Protein AF-A0A3C0VMA4-F1 (afdb_monomer)

Solvent-accessible surface area (backbone atoms only — not comparable to full-atom values): 4389 Å² total; per-residue (Å²): 133,94,82,74,93,74,64,93,67,80,61,53,92,65,46,52,61,56,50,53,51,49,41,61,75,69,42,47,68,62,52,53,55,61,72,49,64,90,56,85,87,83,84,83,84,80,78,86,74,79,95,69,84,80,90,50,71,69,67,77,70,104

Structure (mmCIF, N/CA/C/O backbone):
data_AF-A0A3C0VMA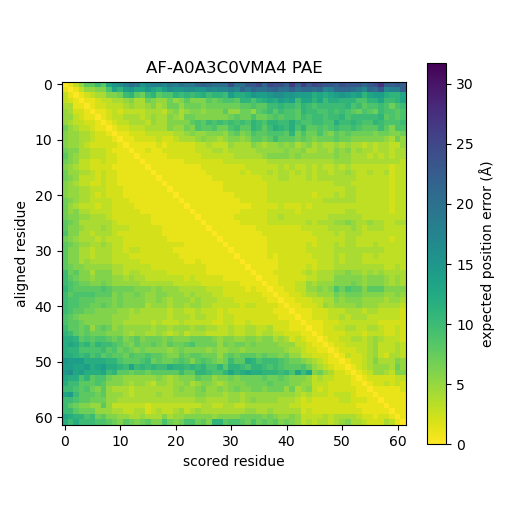4-F1
#
_entry.id   AF-A0A3C0VMA4-F1
#
loop_
_atom_site.group_PDB
_atom_site.id
_atom_site.type_symbol
_atom_site.label_atom_id
_atom_site.label_alt_id
_atom_site.label_comp_id
_atom_site.label_asym_id
_atom_site.label_entity_id
_atom_site.label_seq_id
_atom_site.pdbx_PDB_ins_code
_atom_site.Cartn_x
_atom_site.Cartn_y
_atom_site.Cartn_z
_atom_site.occupancy
_atom_site.B_iso_or_equiv
_atom_site.auth_seq_id
_atom_site.auth_comp_id
_atom_site.auth_asym_id
_atom_site.auth_atom_id
_atom_site.pdbx_PDB_model_num
ATOM 1 N N . LEU A 1 1 ? 30.858 -0.365 19.036 1.00 66.56 1 LEU A N 1
ATOM 2 C CA . LEU A 1 1 ? 30.168 0.130 17.818 1.00 66.56 1 LEU A CA 1
ATOM 3 C C . LEU A 1 1 ? 28.795 -0.530 17.743 1.00 66.56 1 LEU A C 1
ATOM 5 O O . LEU A 1 1 ? 28.705 -1.671 18.189 1.00 66.56 1 LEU A O 1
ATOM 9 N N . PRO A 1 2 ? 27.745 0.152 17.252 1.00 82.62 2 PRO A N 1
ATOM 10 C CA . PRO A 1 2 ? 26.420 -0.451 17.116 1.00 82.62 2 PRO A CA 1
ATOM 11 C C . PRO A 1 2 ? 26.445 -1.575 16.070 1.00 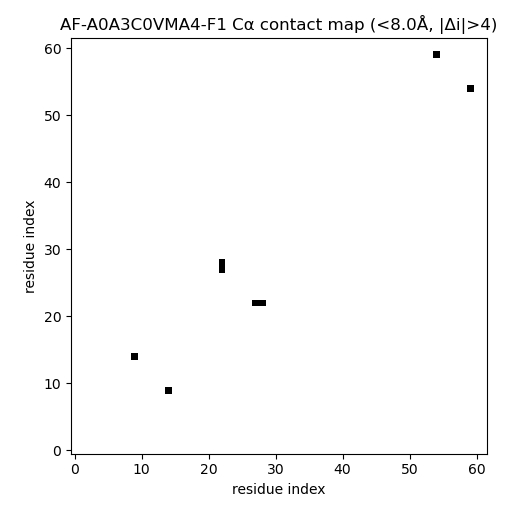82.62 2 PRO A C 1
ATOM 13 O O . PRO A 1 2 ? 27.044 -1.416 15.008 1.00 82.62 2 PRO A O 1
ATOM 16 N N . GLN A 1 3 ? 25.812 -2.706 16.384 1.00 85.00 3 GLN A N 1
ATOM 17 C CA . GLN A 1 3 ? 25.640 -3.846 15.480 1.00 85.00 3 GLN A CA 1
ATOM 18 C C . GLN A 1 3 ? 24.155 -4.009 15.159 1.00 85.00 3 GLN A C 1
ATOM 20 O O . GLN A 1 3 ? 23.312 -3.946 16.054 1.00 85.00 3 GLN A O 1
ATOM 25 N N . THR A 1 4 ? 23.837 -4.177 13.879 1.00 92.25 4 THR A N 1
ATOM 26 C CA . THR A 1 4 ? 22.474 -4.402 13.399 1.00 92.25 4 THR A CA 1
ATOM 27 C C . THR A 1 4 ? 22.506 -5.247 12.134 1.00 92.25 4 THR A C 1
ATOM 29 O O . THR A 1 4 ? 23.383 -5.068 11.290 1.00 92.25 4 THR A O 1
ATOM 32 N N . ASP A 1 5 ? 21.514 -6.120 11.987 1.00 90.12 5 ASP A N 1
ATOM 33 C CA . ASP A 1 5 ? 21.273 -6.871 10.751 1.00 90.12 5 ASP A CA 1
ATOM 34 C C . ASP A 1 5 ? 20.570 -6.014 9.684 1.00 90.12 5 ASP A C 1
ATOM 36 O O . ASP A 1 5 ? 20.293 -6.474 8.573 1.00 90.12 5 ASP A O 1
ATOM 40 N N . PHE A 1 6 ? 20.249 -4.755 10.008 1.00 89.62 6 PHE A N 1
ATOM 41 C CA . PHE A 1 6 ? 19.644 -3.827 9.068 1.00 89.62 6 PHE A CA 1
ATOM 42 C C . PHE A 1 6 ? 20.661 -3.419 7.989 1.00 89.62 6 PHE A C 1
ATOM 44 O O . PHE A 1 6 ? 21.670 -2.777 8.298 1.00 89.62 6 PHE A O 1
ATOM 51 N N . PRO A 1 7 ? 20.421 -3.749 6.706 1.00 87.44 7 PRO A N 1
ATOM 52 C CA . PRO A 1 7 ? 21.366 -3.414 5.655 1.00 87.44 7 PRO A CA 1
ATOM 53 C C . PRO A 1 7 ? 21.339 -1.915 5.358 1.00 87.44 7 PRO A C 1
ATOM 55 O O . PRO A 1 7 ? 20.277 -1.300 5.294 1.00 87.44 7 PRO A O 1
ATOM 58 N N . MET A 1 8 ? 22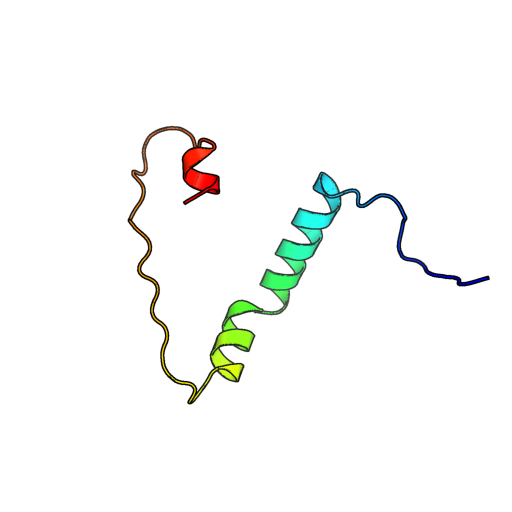.508 -1.339 5.066 1.00 86.94 8 MET A N 1
ATOM 59 C CA . MET A 1 8 ? 22.604 0.073 4.669 1.00 86.94 8 MET A CA 1
ATOM 60 C C . MET A 1 8 ? 21.913 0.379 3.329 1.00 86.94 8 MET A C 1
ATOM 62 O O . MET A 1 8 ? 21.472 1.502 3.110 1.00 86.94 8 MET A O 1
ATOM 66 N N . LYS A 1 9 ? 21.808 -0.602 2.420 1.00 90.19 9 LYS A N 1
ATOM 67 C CA . LYS A 1 9 ? 21.049 -0.472 1.166 1.00 90.19 9 LYS A CA 1
ATOM 68 C C . LYS A 1 9 ? 19.669 -1.099 1.324 1.00 90.19 9 LYS A C 1
ATOM 70 O O . LYS A 1 9 ? 19.556 -2.241 1.760 1.00 90.19 9 LYS A O 1
ATOM 75 N N . ALA A 1 10 ? 18.636 -0.380 0.889 1.00 88.94 10 ALA A N 1
ATOM 76 C CA . ALA A 1 10 ? 17.257 -0.810 1.080 1.00 88.94 10 ALA A CA 1
ATOM 77 C C . ALA A 1 10 ? 16.861 -2.022 0.216 1.00 88.94 10 ALA A C 1
ATOM 79 O O . ALA A 1 10 ? 16.160 -2.897 0.708 1.00 88.94 10 ALA A O 1
ATOM 80 N N . GLY A 1 11 ? 17.307 -2.107 -1.045 1.00 93.69 11 GLY A N 1
ATOM 81 C CA . GLY A 1 11 ? 16.944 -3.227 -1.931 1.00 93.69 11 GLY A CA 1
ATOM 82 C C . GLY A 1 11 ? 15.439 -3.313 -2.226 1.00 93.69 11 GLY A C 1
ATOM 83 O O . GLY A 1 11 ? 14.889 -4.412 -2.308 1.00 93.69 11 GLY A O 1
ATOM 84 N N . LEU A 1 12 ? 14.781 -2.153 -2.352 1.00 94.75 12 LEU A N 1
ATOM 85 C CA . LEU A 1 12 ? 13.321 -2.011 -2.400 1.00 94.75 12 LEU A CA 1
ATOM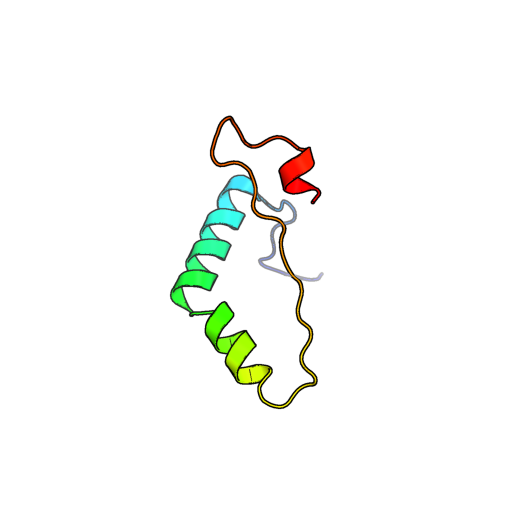 86 C C . LEU A 1 12 ? 12.621 -2.870 -3.465 1.00 94.75 12 LEU A C 1
ATOM 88 O O . LEU A 1 12 ? 11.692 -3.573 -3.077 1.00 94.75 12 LEU A O 1
ATOM 92 N N . PRO A 1 13 ? 13.101 -2.970 -4.726 1.00 96.25 13 PRO A N 1
ATOM 93 C CA . PRO A 1 13 ? 12.411 -3.771 -5.744 1.00 96.25 13 PRO A CA 1
ATOM 94 C C . PRO A 1 13 ? 12.214 -5.248 -5.370 1.00 96.25 13 PRO A C 1
ATOM 96 O O . PRO A 1 13 ? 11.297 -5.891 -5.867 1.00 96.25 13 PRO A O 1
ATOM 99 N N . LYS A 1 14 ? 13.068 -5.795 -4.489 1.00 94.31 14 LYS A N 1
ATOM 100 C CA . LYS A 1 14 ? 12.920 -7.154 -3.950 1.00 94.31 14 LYS A CA 1
ATOM 101 C C . LYS A 1 14 ? 12.128 -7.176 -2.640 1.00 94.31 14 LYS A C 1
ATOM 103 O O . LYS A 1 14 ? 11.296 -8.054 -2.443 1.00 94.31 14 LYS A O 1
ATOM 108 N N . ARG A 1 15 ? 12.399 -6.229 -1.737 1.00 95.19 15 ARG A N 1
ATOM 109 C CA . ARG A 1 15 ? 11.802 -6.212 -0.394 1.00 95.19 15 ARG A CA 1
ATOM 110 C C . ARG A 1 15 ? 10.330 -5.818 -0.379 1.00 95.19 15 ARG A C 1
ATOM 112 O O . ARG A 1 15 ? 9.579 -6.360 0.423 1.00 95.19 15 ARG A O 1
ATOM 119 N N . GLU A 1 16 ? 9.915 -4.881 -1.224 1.00 97.50 16 GLU A N 1
ATOM 120 C CA . GLU A 1 16 ? 8.533 -4.388 -1.243 1.00 97.50 16 GLU A CA 1
ATOM 121 C C . GLU A 1 16 ? 7.524 -5.511 -1.546 1.00 97.50 16 GLU A C 1
ATOM 123 O O . GLU A 1 16 ? 6.584 -5.666 -0.763 1.00 97.50 16 GLU A O 1
ATOM 128 N N . PRO A 1 17 ? 7.737 -6.385 -2.555 1.00 98.12 17 PRO A N 1
ATOM 129 C CA . PRO A 1 17 ? 6.888 -7.562 -2.752 1.00 98.12 17 PRO A CA 1
ATOM 130 C C . PRO A 1 17 ? 6.801 -8.498 -1.534 1.00 98.12 17 PRO A C 1
ATOM 132 O O . PRO A 1 17 ? 5.716 -8.981 -1.208 1.00 98.12 17 PRO A O 1
ATOM 135 N N . GLU A 1 18 ? 7.913 -8.742 -0.830 1.00 97.88 18 GLU A N 1
ATOM 136 C CA . GLU A 1 18 ? 7.943 -9.594 0.374 1.00 97.88 18 GLU A CA 1
ATOM 137 C C . GLU A 1 18 ? 7.117 -8.978 1.519 1.00 97.88 18 GLU A C 1
ATOM 139 O O . GLU A 1 18 ? 6.384 -9.679 2.226 1.00 97.88 18 GLU A O 1
ATOM 144 N N . ILE A 1 19 ? 7.186 -7.652 1.674 1.00 97.69 19 ILE A N 1
ATOM 1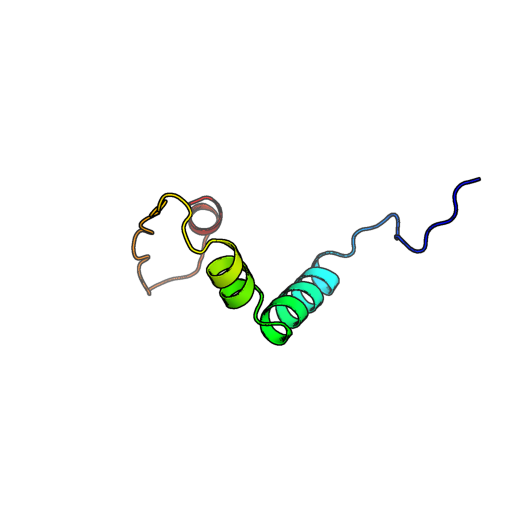45 C CA . ILE A 1 19 ? 6.401 -6.898 2.659 1.00 97.69 19 ILE A CA 1
ATOM 146 C C . ILE A 1 19 ? 4.905 -6.981 2.336 1.00 97.69 19 ILE A C 1
ATOM 148 O O . ILE A 1 19 ? 4.113 -7.306 3.226 1.00 97.69 19 ILE A O 1
ATOM 152 N N . LEU A 1 20 ? 4.521 -6.747 1.075 1.00 98.19 20 LEU A N 1
ATOM 153 C CA . LEU A 1 20 ? 3.126 -6.836 0.627 1.00 98.19 20 LEU A CA 1
ATOM 154 C C . LEU A 1 20 ? 2.553 -8.243 0.853 1.00 98.19 20 LEU A C 1
ATOM 156 O O . LEU A 1 20 ? 1.456 -8.387 1.399 1.00 98.19 20 LEU A O 1
ATOM 160 N N . ALA A 1 21 ? 3.320 -9.287 0.521 1.00 98.31 21 ALA A N 1
ATOM 161 C CA . ALA A 1 21 ? 2.929 -10.674 0.767 1.00 98.31 21 ALA A CA 1
ATOM 162 C C . ALA A 1 21 ? 2.736 -10.958 2.264 1.00 98.31 21 ALA A C 1
ATOM 164 O O . ALA A 1 21 ? 1.777 -11.624 2.664 1.00 98.31 21 ALA A O 1
ATOM 165 N N . ASN A 1 22 ? 3.615 -10.422 3.115 1.00 98.44 22 ASN A N 1
ATOM 166 C CA . ASN A 1 22 ? 3.470 -10.549 4.557 1.00 98.44 22 ASN A CA 1
ATOM 167 C C . ASN A 1 22 ? 2.204 -9.846 5.071 1.00 98.44 22 ASN A C 1
ATOM 169 O O . ASN A 1 22 ? 1.482 -10.438 5.872 1.00 98.44 22 ASN A O 1
ATOM 173 N N . TRP A 1 23 ? 1.905 -8.629 4.608 1.00 98.56 23 TRP A N 1
ATOM 174 C CA . TRP A 1 23 ? 0.690 -7.899 4.995 1.00 98.56 23 TRP A CA 1
ATOM 175 C C . TRP A 1 23 ? -0.588 -8.643 4.615 1.00 98.56 23 TRP A C 1
ATOM 177 O O . TRP A 1 23 ? -1.492 -8.751 5.449 1.00 98.56 23 TRP A O 1
ATOM 187 N N . ALA A 1 24 ? -0.632 -9.208 3.407 1.00 98.19 24 ALA A N 1
ATOM 188 C CA . ALA A 1 24 ? -1.741 -10.043 2.958 1.00 98.19 24 ALA A CA 1
ATOM 189 C C . ALA A 1 24 ? -1.885 -11.296 3.837 1.00 98.19 24 ALA A C 1
ATOM 191 O O . ALA A 1 24 ? -2.962 -11.570 4.363 1.00 98.19 24 ALA A O 1
ATOM 192 N N . ARG A 1 25 ? -0.780 -12.011 4.087 1.00 98.44 25 ARG A N 1
ATOM 193 C CA . ARG A 1 25 ? -0.761 -13.224 4.922 1.00 98.44 25 ARG A CA 1
ATOM 194 C C . ARG A 1 25 ? -1.277 -12.979 6.340 1.00 98.44 25 ARG A C 1
ATOM 196 O O . ARG A 1 25 ? -1.919 -13.852 6.916 1.00 98.44 25 ARG A O 1
ATOM 203 N N . ILE A 1 26 ? -0.964 -11.827 6.931 1.00 98.38 26 ILE A N 1
ATOM 204 C CA . ILE A 1 26 ? -1.382 -11.519 8.303 1.00 98.38 26 ILE A CA 1
ATOM 205 C C . ILE A 1 26 ? -2.763 -10.859 8.391 1.00 98.38 26 ILE A C 1
ATOM 207 O O . ILE A 1 26 ? -3.180 -10.593 9.521 1.00 98.38 26 ILE A O 1
ATOM 211 N N . GLY A 1 27 ? -3.427 -10.563 7.266 1.00 98.31 27 GLY A N 1
ATOM 212 C CA . GLY A 1 27 ? -4.690 -9.816 7.236 1.00 98.31 27 GLY A CA 1
ATOM 213 C C . GLY A 1 27 ? -4.550 -8.431 7.869 1.00 98.31 27 GLY A C 1
ATOM 214 O O . GLY A 1 27 ? -5.255 -8.095 8.825 1.00 98.31 27 GLY A O 1
ATOM 215 N N . LEU A 1 28 ? -3.534 -7.665 7.445 1.00 98.50 28 LEU A N 1
ATOM 216 C CA . LEU A 1 28 ? -3.195 -6.396 8.096 1.00 98.50 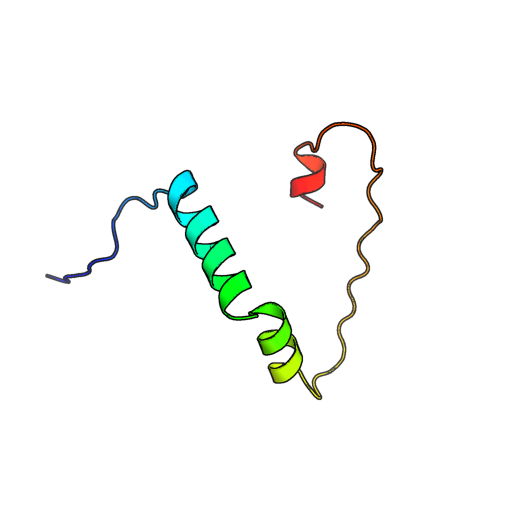28 LEU A CA 1
ATOM 217 C C . LEU A 1 28 ? -4.373 -5.413 8.070 1.00 98.50 28 LEU A C 1
ATOM 219 O O . LEU A 1 28 ? -4.648 -4.767 9.081 1.00 98.50 28 LEU A O 1
ATOM 223 N N . TYR A 1 29 ? -5.079 -5.318 6.944 1.00 97.75 29 TYR A N 1
ATOM 224 C CA . TYR A 1 29 ? -6.199 -4.395 6.792 1.00 97.75 29 TYR A CA 1
ATOM 225 C C . TYR A 1 29 ? -7.311 -4.692 7.805 1.00 97.75 29 TYR A C 1
ATOM 227 O O . TYR A 1 29 ? -7.741 -3.806 8.544 1.00 97.75 29 TYR A O 1
ATOM 235 N N . GLU A 1 30 ? -7.711 -5.953 7.926 1.00 98.12 30 GLU A N 1
ATOM 236 C CA . GLU A 1 30 ? -8.748 -6.420 8.845 1.00 98.12 30 GLU A CA 1
ATOM 237 C C . GLU A 1 30 ? -8.364 -6.135 10.300 1.00 98.12 30 GLU A C 1
ATOM 239 O O . GLU A 1 30 ? -9.189 -5.658 11.086 1.00 98.12 30 GLU A O 1
ATOM 244 N N . LYS A 1 31 ? -7.092 -6.352 10.653 1.00 98.31 31 LYS A N 1
ATOM 245 C CA . LYS A 1 31 ? -6.561 -6.034 11.985 1.00 98.31 31 LYS A CA 1
ATOM 246 C C . LYS A 1 31 ? -6.628 -4.540 12.286 1.00 98.31 31 LYS A C 1
ATOM 248 O O . LYS A 1 31 ? -7.071 -4.166 13.372 1.00 98.31 31 LYS A O 1
ATOM 253 N N . LEU A 1 32 ? -6.247 -3.690 11.331 1.00 97.50 32 LEU A N 1
ATOM 254 C CA . LEU A 1 32 ? -6.344 -2.235 11.477 1.00 97.50 32 LEU A CA 1
ATOM 255 C C . LEU A 1 32 ? -7.805 -1.791 11.649 1.00 97.50 32 LEU A C 1
ATOM 257 O O . LEU A 1 32 ? -8.101 -0.967 12.519 1.00 97.50 32 LEU A O 1
ATOM 261 N N . ARG A 1 33 ? -8.740 -2.379 10.889 1.00 96.56 33 ARG A N 1
ATOM 262 C CA . ARG A 1 33 ? -10.183 -2.117 11.035 1.00 96.56 33 ARG A CA 1
ATOM 263 C C . ARG A 1 33 ? -10.711 -2.536 12.407 1.00 96.56 33 ARG A C 1
ATOM 265 O O . ARG A 1 33 ? -11.477 -1.783 13.006 1.00 96.56 33 ARG A O 1
ATOM 272 N N . ALA A 1 34 ? -10.291 -3.693 12.918 1.00 97.69 34 ALA A N 1
ATOM 273 C CA . ALA A 1 34 ? -10.675 -4.169 14.245 1.00 97.69 34 ALA A CA 1
ATOM 274 C C . ALA A 1 34 ? -10.126 -3.264 15.361 1.00 97.69 34 ALA A C 1
ATOM 276 O O . ALA A 1 34 ? -10.869 -2.891 16.269 1.00 97.69 34 ALA A O 1
ATOM 277 N N . GLN A 1 35 ? -8.858 -2.849 15.266 1.00 97.69 35 GLN A N 1
ATOM 278 C CA . GLN A 1 35 ? -8.227 -1.939 16.229 1.00 97.69 35 GLN A CA 1
ATOM 279 C C . GLN A 1 35 ? -8.865 -0.539 16.224 1.00 97.69 35 GLN A C 1
ATOM 281 O O . GLN A 1 35 ? -8.909 0.133 17.254 1.00 97.69 35 GLN A O 1
ATOM 286 N N . GLY A 1 36 ? -9.365 -0.089 15.072 1.00 96.88 36 GLY A N 1
ATOM 287 C CA . GLY A 1 36 ? -10.058 1.191 14.922 1.00 96.88 36 GLY A CA 1
ATOM 288 C C . GLY A 1 36 ? -11.505 1.208 15.425 1.00 96.88 36 GLY A C 1
ATOM 289 O O . GLY A 1 36 ? -12.157 2.249 15.330 1.00 96.88 36 GLY A O 1
ATOM 290 N N . LYS A 1 37 ? -12.040 0.090 15.936 1.00 96.88 37 LYS A N 1
ATOM 291 C CA . LYS A 1 37 ? -13.438 0.002 16.378 1.00 96.88 37 LYS A CA 1
ATOM 292 C C . LYS A 1 37 ? -13.738 1.043 17.465 1.00 96.88 37 LYS A C 1
ATOM 294 O 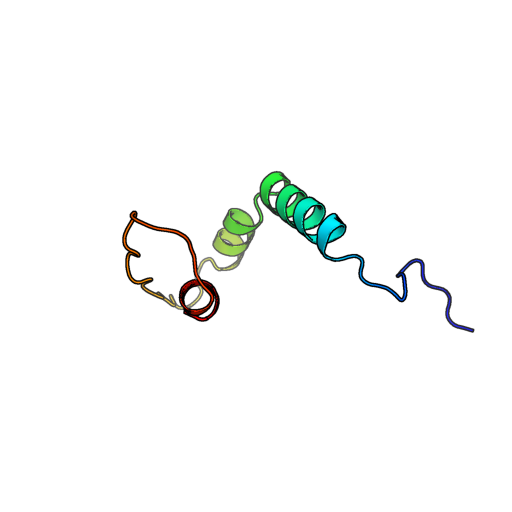O . LYS A 1 37 ? -13.058 1.105 18.481 1.00 96.88 37 LYS A O 1
ATOM 299 N N . GLY A 1 38 ? -14.784 1.840 17.245 1.00 96.81 38 GLY A N 1
ATOM 300 C CA . GLY A 1 38 ? -15.243 2.873 18.181 1.00 96.81 38 GLY A CA 1
ATOM 301 C C . GLY A 1 38 ? -14.556 4.235 18.041 1.00 96.81 38 GLY A C 1
ATOM 302 O O . GLY A 1 38 ? -14.980 5.175 18.704 1.00 96.81 38 GLY A O 1
ATOM 303 N N . ARG A 1 39 ? -13.544 4.375 17.173 1.00 97.06 39 ARG A N 1
ATOM 304 C CA . ARG A 1 39 ? -12.995 5.693 16.817 1.00 97.06 39 ARG A CA 1
ATOM 305 C C .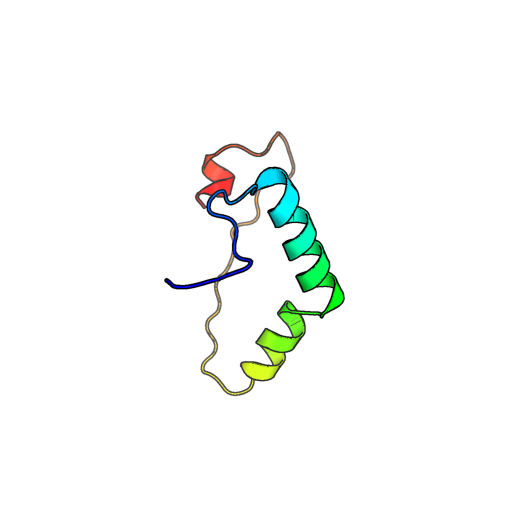 ARG A 1 39 ? -13.996 6.480 15.977 1.00 97.06 39 ARG A C 1
ATOM 307 O O . ARG A 1 39 ? -14.848 5.895 15.302 1.00 97.06 39 ARG A O 1
ATOM 314 N N . GLU A 1 40 ? -13.851 7.800 15.988 1.00 97.12 40 GLU A N 1
ATOM 315 C CA . GLU A 1 40 ? -14.566 8.662 15.053 1.00 97.12 40 GLU A CA 1
ATOM 316 C C . GLU A 1 40 ? -14.295 8.206 13.613 1.00 97.12 40 GLU A C 1
ATOM 318 O O . GLU A 1 40 ? -13.163 7.877 13.240 1.00 97.12 40 GLU A O 1
ATOM 323 N N . LYS A 1 41 ? -15.362 8.102 12.815 1.00 95.19 41 LYS A N 1
ATOM 324 C CA . LYS A 1 41 ? -15.257 7.606 11.445 1.00 95.19 41 LYS A CA 1
ATOM 325 C C . LYS A 1 41 ? -14.646 8.688 10.566 1.00 95.19 41 LYS A C 1
ATOM 327 O O . LYS A 1 41 ? -15.255 9.727 10.354 1.00 95.19 41 LYS A O 1
ATOM 332 N N . PHE A 1 42 ? -13.506 8.373 9.971 1.00 96.19 42 PHE A N 1
ATOM 333 C CA . PHE A 1 42 ? -12.970 9.101 8.832 1.00 96.19 42 PHE A CA 1
ATOM 334 C C . PHE A 1 42 ? -13.275 8.320 7.549 1.00 96.19 42 PHE A C 1
ATOM 336 O O . PHE A 1 42 ? -12.986 7.121 7.471 1.00 96.19 42 PHE A O 1
ATOM 343 N N . VAL A 1 43 ? -13.892 8.979 6.566 1.00 95.56 43 VAL A N 1
ATOM 344 C CA . VAL A 1 43 ? -14.268 8.382 5.277 1.00 95.56 43 VAL A CA 1
ATOM 345 C C . VAL A 1 43 ? -13.586 9.170 4.165 1.00 95.56 43 VAL A C 1
ATOM 347 O O . VAL A 1 43 ? -13.879 10.344 3.972 1.00 95.56 43 VAL A O 1
ATOM 350 N N . LEU A 1 44 ? -12.681 8.506 3.446 1.00 95.44 44 LEU A N 1
ATOM 351 C CA . LEU A 1 44 ? -12.039 9.022 2.241 1.00 95.44 44 LEU A CA 1
ATOM 352 C C . LEU A 1 44 ? -12.665 8.314 1.037 1.00 95.44 44 LEU A C 1
ATOM 354 O O . LEU A 1 44 ? -12.563 7.093 0.923 1.00 95.44 44 LEU A O 1
ATOM 358 N N . HIS A 1 45 ? -13.354 9.070 0.185 1.00 96.06 45 HIS A N 1
ATOM 359 C CA . HIS A 1 45 ? -13.918 8.558 -1.059 1.00 96.06 45 HIS A CA 1
ATOM 360 C C . HIS A 1 45 ? -12.878 8.673 -2.166 1.00 96.06 45 HIS A C 1
ATOM 362 O O . HIS A 1 45 ? -12.485 9.782 -2.515 1.00 96.06 45 HIS A O 1
ATOM 368 N N . ASP A 1 46 ? -12.452 7.531 -2.695 1.00 94.00 46 ASP A N 1
ATOM 369 C CA . ASP A 1 46 ? -11.568 7.479 -3.852 1.00 94.00 46 ASP A CA 1
ATOM 370 C C . ASP A 1 46 ? -12.370 7.661 -5.150 1.00 94.00 46 ASP A C 1
ATOM 372 O O . ASP A 1 46 ? -13.488 7.143 -5.282 1.00 94.00 46 ASP A O 1
ATOM 376 N N . GLY A 1 47 ? -11.824 8.431 -6.088 1.00 92.75 47 GLY A N 1
ATOM 377 C CA . GLY A 1 47 ? -12.455 8.663 -7.383 1.00 92.75 47 GLY A CA 1
ATOM 378 C C . GLY A 1 47 ? -12.274 7.431 -8.269 1.00 92.75 47 GLY A C 1
ATOM 379 O O . GLY A 1 47 ? -11.145 6.977 -8.418 1.00 92.75 47 GLY A O 1
ATOM 380 N N . PRO A 1 48 ? -13.332 6.868 -8.884 1.00 91.69 48 PRO A N 1
ATOM 381 C CA . PRO A 1 48 ? -13.165 5.682 -9.715 1.00 91.69 48 PRO A CA 1
ATOM 382 C C . PRO A 1 48 ? -12.267 6.015 -10.919 1.00 91.69 48 PRO A C 1
ATOM 384 O O . PRO A 1 48 ? -12.646 6.874 -11.724 1.00 91.69 48 PRO A O 1
ATOM 387 N N . PRO A 1 49 ? -11.101 5.360 -11.077 1.00 90.94 49 PRO A N 1
ATOM 388 C CA . PRO A 1 49 ? -10.285 5.553 -12.263 1.00 90.94 49 PRO A CA 1
ATOM 389 C C . PRO A 1 49 ? -10.984 4.921 -13.467 1.00 90.94 49 PRO A C 1
ATOM 391 O O . PRO A 1 49 ? -11.781 3.985 -13.339 1.00 90.94 49 PRO A O 1
ATOM 394 N N . TYR A 1 50 ? -10.661 5.402 -14.664 1.00 91.25 50 TYR A N 1
ATOM 395 C CA . TYR A 1 50 ? -11.077 4.697 -15.867 1.00 91.25 50 TYR A CA 1
ATOM 396 C C . TYR A 1 50 ? -10.301 3.381 -15.999 1.00 91.25 50 TYR A C 1
ATOM 398 O O . TYR A 1 50 ? -9.100 3.324 -15.759 1.00 91.25 50 TYR A O 1
ATOM 406 N N . ALA A 1 51 ? -10.989 2.314 -16.409 1.00 90.75 51 ALA A N 1
ATOM 407 C CA . ALA A 1 51 ? -10.400 0.982 -16.565 1.00 90.75 51 ALA A CA 1
ATOM 408 C C . ALA A 1 51 ? -9.709 0.770 -17.930 1.00 90.75 51 ALA A C 1
ATOM 410 O O . ALA A 1 51 ? -9.491 -0.370 -18.340 1.00 90.75 51 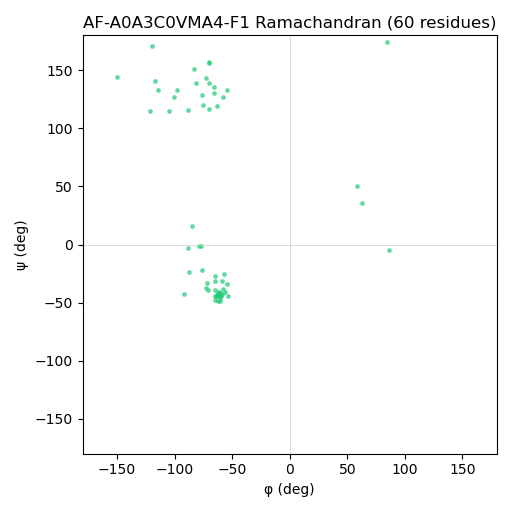ALA A O 1
ATOM 411 N N . ASN A 1 52 ? -9.422 1.844 -18.670 1.00 91.88 52 ASN A N 1
ATOM 412 C CA . ASN A 1 52 ? -8.768 1.807 -19.974 1.00 91.88 52 ASN A CA 1
ATOM 413 C C . ASN A 1 52 ? -7.407 2.524 -19.939 1.00 91.88 52 ASN A C 1
ATOM 415 O O . ASN A 1 52 ? -7.268 3.593 -19.357 1.00 91.88 52 ASN A O 1
ATOM 419 N N . GLY A 1 53 ? -6.421 1.949 -20.633 1.00 90.06 53 GLY A N 1
ATOM 420 C CA . GLY A 1 53 ? -5.062 2.490 -20.708 1.00 90.06 53 GLY A CA 1
ATOM 421 C C . GLY A 1 53 ? -4.163 2.083 -19.539 1.00 90.06 53 GLY A C 1
ATOM 422 O O . GLY A 1 53 ? -4.591 1.417 -18.598 1.00 90.06 53 GLY A O 1
ATOM 423 N N . ASP A 1 54 ? -2.890 2.465 -19.641 1.00 95.69 54 ASP A N 1
ATOM 424 C CA . ASP A 1 54 ? -1.882 2.173 -18.626 1.00 95.69 54 ASP A CA 1
ATOM 425 C C . ASP A 1 54 ? -1.916 3.186 -17.478 1.00 95.69 54 ASP A C 1
ATOM 427 O O . ASP A 1 54 ? -2.203 4.376 -17.647 1.00 95.69 54 ASP A O 1
ATOM 431 N N . VAL A 1 55 ? -1.522 2.712 -16.299 1.00 93.25 55 VAL A N 1
ATOM 432 C CA . VAL A 1 55 ? -1.275 3.562 -15.136 1.00 93.25 55 VAL A CA 1
ATOM 433 C C . VAL A 1 55 ? -0.068 4.462 -15.418 1.00 93.25 55 VAL A C 1
ATOM 435 O O . VAL A 1 55 ? 1.003 4.012 -15.814 1.00 93.25 55 VAL A O 1
ATOM 438 N N . HIS A 1 56 ? -0.234 5.754 -15.163 1.00 94.56 56 HIS A N 1
ATOM 439 C CA . HIS A 1 56 ? 0.806 6.780 -15.290 1.00 94.56 56 HIS A CA 1
ATOM 440 C C . HIS A 1 56 ? 1.076 7.480 -13.954 1.00 94.56 56 HIS A C 1
ATOM 442 O O . HIS A 1 56 ? 0.294 7.352 -13.018 1.00 94.56 56 HIS A O 1
ATOM 448 N N . ILE A 1 57 ? 2.120 8.311 -13.873 1.00 94.56 57 ILE A N 1
ATOM 449 C CA . ILE A 1 57 ? 2.555 8.948 -12.613 1.00 94.56 57 ILE A CA 1
ATOM 450 C C . ILE A 1 57 ? 1.450 9.736 -11.887 1.00 94.56 57 ILE A C 1
ATOM 452 O O . ILE A 1 57 ? 1.389 9.712 -10.665 1.00 94.56 57 ILE A O 1
ATOM 456 N N . GLY A 1 58 ? 0.524 10.364 -12.623 1.00 93.00 58 GLY A N 1
ATOM 457 C CA . GLY A 1 58 ? -0.655 11.016 -12.035 1.00 93.00 58 GLY A CA 1
ATOM 458 C C . GLY A 1 58 ? -1.566 10.086 -11.220 1.00 93.00 58 GLY A C 1
ATOM 459 O O . GLY A 1 58 ? -2.122 10.528 -10.228 1.00 93.00 58 GLY A O 1
ATOM 460 N N . HIS A 1 59 ? -1.663 8.801 -11.574 1.00 92.94 59 HIS A N 1
ATOM 461 C CA . HIS A 1 59 ? -2.397 7.810 -10.783 1.00 92.94 59 HIS A CA 1
ATOM 462 C C . HIS A 1 59 ? -1.667 7.467 -9.480 1.00 92.94 59 HIS A C 1
ATOM 464 O O . HIS A 1 59 ? -2.305 7.197 -8.476 1.00 92.94 59 HIS A O 1
ATOM 470 N N . ALA A 1 60 ? -0.329 7.476 -9.489 1.00 92.06 60 ALA A N 1
ATOM 471 C CA . ALA A 1 60 ? 0.469 7.218 -8.292 1.00 92.06 60 ALA A CA 1
ATOM 472 C C . ALA A 1 60 ? 0.507 8.417 -7.326 1.00 92.06 60 ALA A C 1
ATOM 474 O O . ALA A 1 60 ? 0.822 8.242 -6.154 1.00 92.06 60 ALA A O 1
ATOM 475 N N . LEU A 1 61 ? 0.242 9.628 -7.830 1.00 93.50 61 LEU A N 1
ATOM 476 C CA . LEU A 1 61 ? 0.208 10.866 -7.047 1.00 93.50 61 LEU A CA 1
ATOM 477 C C . LEU A 1 61 ? -1.166 11.147 -6.411 1.00 93.50 61 LEU A C 1
ATOM 479 O O . LEU A 1 61 ? -1.217 11.928 -5.463 1.00 93.50 61 LEU A O 1
ATOM 483 N N . ASN A 1 62 ? -2.248 10.596 -6.976 1.00 85.06 62 ASN A N 1
ATOM 484 C CA . ASN A 1 62 ? -3.625 10.904 -6.581 1.00 85.06 62 ASN A CA 1
ATOM 485 C C . ASN A 1 62 ? -3.982 10.426 -5.169 1.00 85.06 62 ASN A C 1
ATOM 487 O O . ASN A 1 62 ? -3.444 9.385 -4.732 1.00 85.06 62 ASN A O 1
#

Foldseek 3Di:
DDDDPDDPDDVCVVVVVVVVVVCVVVVVVVVVVVVCPPPDDDDDDDDDDDPDDDDDVVNVVD

pLDDT: mean 93.95, std 5.19, range [66.56, 98.56]

Mean predicted aligned error: 4.83 Å

Radius of gyration: 17.79 Å; Cα contacts (8 Å, |Δi|>4): 4; chains: 1; bounding box: 45×24×39 Å

Secondary structure (DSSP, 8-state):
----S--SS--HHHHHHHHHHHHHHTTHHHHHHHHTTTSPPP--PPPPPPSSS---HHHHH-

Sequence (62 aa):
LPQTDFPMKAGLPKREPEILANWARIGLYEKLRAQGKGREKFVLHDGPPYANGDVHIGHALN